Protein AF-A0AAW8F1P8-F1 (afdb_monomer)

Mean predicted aligned error: 17.49 Å

Radius of gyration: 29.21 Å; Cα contacts (8 Å, |Δi|>4): 56; chains: 1; bounding box: 50×61×78 Å

pLDDT: mean 71.22, std 17.17, range [41.75, 95.88]

Sequence (104 aa):
MIRLAGDTRETFSTYRGGMAHDNPSSGEMMRRVGFGTGLSIGMGVGVALGVALDNMALGIGFGIALGTVVMIAFAVAASRLAQGGREQESDAAPADEPDDRSAG

Secondary structure (DSSP, 8-state):
-------------------------HHHHHHHHHHHHHHHHHHHHHHHHHHHTT-HHHHHHHHHHHHHHHHHHHHHHHHHHHHTTSSSSS----------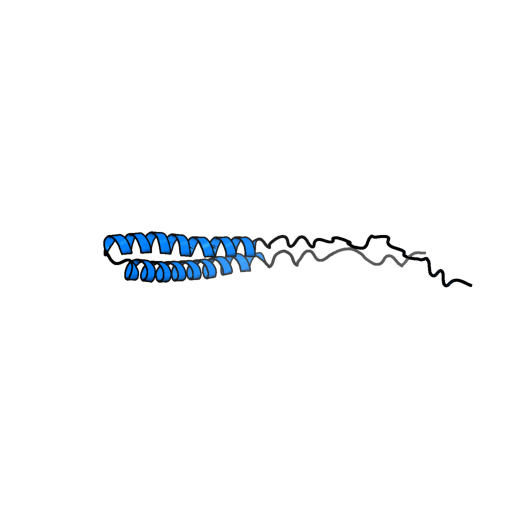----

Solvent-accessible surface area (backbone atoms only — not comparable to full-atom values): 6512 Å² total; per-residue (Å²): 136,83,92,75,87,81,76,83,78,83,68,90,83,77,85,72,76,73,71,74,76,79,67,76,51,72,70,54,55,52,48,57,50,48,56,53,53,21,44,54,53,14,41,57,53,10,48,53,47,6,62,76,66,76,32,57,69,58,8,50,53,51,5,53,54,52,5,49,52,51,22,51,52,49,49,55,56,51,48,57,60,59,58,75,68,67,83,79,78,79,80,77,64,87,79,82,79,81,84,84,84,80,82,135

Nearest PDB structures (foldseek):
  7vot-assembly1_Y  TM=8.469E-01  e=5.612E+00  Cereibacter sphaeroides 2.4.1

InterPro domains:
  IPR058598 Glycine zipper-like domain [PF26273] (34-74)

Organism: NCBI:txid284570

Structure (mmCIF, N/CA/C/O backbone):
data_AF-A0AAW8F1P8-F1
#
_entry.id   AF-A0AAW8F1P8-F1
#
loop_
_atom_site.group_PDB
_atom_site.id
_atom_site.type_symbol
_atom_site.label_atom_id
_atom_site.label_alt_id
_atom_site.label_comp_id
_atom_site.label_asym_id
_atom_site.label_entity_id
_atom_site.label_seq_id
_atom_site.pdbx_PDB_ins_code
_atom_site.Cartn_x
_atom_site.Cartn_y
_atom_site.Cartn_z
_atom_site.occupancy
_atom_site.B_iso_or_equiv
_atom_site.auth_seq_id
_atom_site.auth_comp_id
_atom_site.auth_asym_id
_atom_site.auth_atom_id
_atom_site.pdbx_PDB_model_num
ATOM 1 N N . MET A 1 1 ? -4.183 57.245 -58.020 1.00 41.75 1 MET A N 1
ATOM 2 C CA . MET A 1 1 ? -3.860 55.896 -58.533 1.00 41.75 1 MET A CA 1
ATOM 3 C C . MET A 1 1 ? -3.609 54.996 -57.335 1.00 41.75 1 MET A C 1
ATOM 5 O O . MET A 1 1 ? -2.900 55.395 -56.422 1.00 41.75 1 MET A O 1
ATOM 9 N N . ILE A 1 2 ? -4.341 53.891 -57.282 1.00 45.31 2 ILE A N 1
ATOM 10 C CA . ILE A 1 2 ? -4.667 53.086 -56.101 1.00 45.31 2 ILE A CA 1
ATOM 11 C C . ILE A 1 2 ? -3.484 52.187 -55.706 1.00 45.31 2 ILE A C 1
ATOM 13 O O . ILE A 1 2 ? -2.908 51.523 -56.563 1.00 45.31 2 ILE A O 1
ATOM 17 N N . ARG A 1 3 ? -3.137 52.145 -54.408 1.00 50.88 3 ARG A N 1
ATOM 18 C CA . ARG A 1 3 ? -2.307 51.073 -53.833 1.00 50.88 3 ARG A CA 1
ATOM 19 C C . ARG A 1 3 ? -3.100 49.774 -53.951 1.00 50.88 3 ARG A C 1
ATOM 21 O O . ARG A 1 3 ? -4.048 49.571 -53.201 1.00 50.88 3 ARG A O 1
ATOM 28 N N . LEU A 1 4 ? -2.703 48.915 -54.880 1.00 53.34 4 LEU A N 1
ATOM 29 C CA . LEU A 1 4 ? -3.179 47.542 -54.969 1.00 53.34 4 LEU A CA 1
ATOM 30 C C . LEU A 1 4 ? -1.987 46.610 -54.740 1.00 53.34 4 LEU A C 1
ATOM 32 O O . LEU A 1 4 ? -1.401 46.074 -55.672 1.00 53.34 4 LEU A O 1
ATOM 36 N N . ALA A 1 5 ? -1.606 46.467 -53.470 1.00 53.16 5 ALA A N 1
ATOM 37 C CA . ALA A 1 5 ? -0.771 45.365 -53.008 1.00 53.16 5 ALA A CA 1
ATOM 38 C C . ALA A 1 5 ? -1.698 44.174 -52.732 1.00 53.16 5 ALA A C 1
ATOM 40 O O . ALA A 1 5 ? -1.998 43.846 -51.588 1.00 53.16 5 ALA A O 1
ATOM 41 N N . GLY A 1 6 ? -2.238 43.607 -53.809 1.00 61.09 6 GLY A N 1
ATOM 42 C CA . GLY A 1 6 ? -2.847 42.289 -53.783 1.00 61.09 6 GLY A CA 1
ATOM 43 C C . GLY A 1 6 ? -1.749 41.261 -54.000 1.00 61.09 6 GLY A C 1
ATOM 44 O O . GLY A 1 6 ? -1.409 40.976 -55.139 1.00 61.09 6 GLY A O 1
ATOM 45 N N . ASP A 1 7 ? -1.186 40.738 -52.916 1.00 52.03 7 ASP A N 1
ATOM 46 C CA . ASP A 1 7 ? -0.637 39.379 -52.919 1.00 52.03 7 ASP A CA 1
ATOM 47 C C . ASP A 1 7 ? -0.761 38.791 -51.512 1.00 52.03 7 ASP A C 1
ATOM 49 O O . ASP A 1 7 ? 0.203 38.538 -50.792 1.00 52.03 7 ASP A O 1
ATOM 53 N N . THR A 1 8 ? -2.013 38.637 -51.089 1.00 59.88 8 THR A N 1
ATOM 54 C CA . THR A 1 8 ? -2.407 37.767 -49.986 1.00 59.88 8 THR A CA 1
ATOM 55 C C . THR A 1 8 ? -2.207 36.324 -50.456 1.00 59.88 8 THR A C 1
ATOM 57 O O . THR A 1 8 ? -3.152 35.644 -50.850 1.00 59.88 8 THR A O 1
ATOM 60 N N . ARG A 1 9 ? -0.956 35.846 -50.449 1.00 52.94 9 ARG A N 1
ATOM 61 C CA . ARG A 1 9 ? -0.659 34.409 -50.548 1.00 52.94 9 ARG A CA 1
ATOM 62 C C . ARG A 1 9 ? -0.978 33.741 -49.225 1.00 52.94 9 ARG A C 1
ATOM 64 O O . ARG A 1 9 ? -0.099 33.315 -48.483 1.00 52.94 9 ARG A O 1
ATOM 71 N N . GLU A 1 10 ? -2.267 33.642 -48.944 1.00 63.06 10 GLU A N 1
ATOM 72 C CA . GLU A 1 10 ? -2.764 32.560 -48.115 1.00 63.06 10 GLU A CA 1
ATOM 73 C C . GLU A 1 10 ? -2.742 31.285 -48.959 1.00 63.06 10 GLU A C 1
ATOM 75 O O . GLU A 1 10 ? -3.645 30.991 -49.737 1.00 63.06 10 GLU A O 1
ATOM 80 N N . THR A 1 11 ? -1.653 30.533 -48.860 1.00 56.31 11 THR A N 1
ATOM 81 C CA . THR A 1 11 ? -1.654 29.093 -49.145 1.00 56.31 11 THR A CA 1
ATOM 82 C C . THR A 1 11 ? -0.533 28.507 -48.291 1.00 56.31 11 THR A C 1
ATOM 84 O O . THR A 1 11 ? 0.635 28.503 -48.654 1.00 56.31 11 THR A O 1
ATOM 87 N N . PHE A 1 12 ? -0.798 28.290 -47.005 1.00 57.75 12 PHE A N 1
ATOM 88 C CA . PHE A 1 12 ? -1.343 27.011 -46.557 1.00 57.75 12 PHE A CA 1
ATOM 89 C C . PHE A 1 12 ? -0.438 25.873 -47.034 1.00 57.75 12 PHE A C 1
ATOM 91 O O . PHE A 1 12 ? -0.610 25.389 -48.144 1.00 57.75 12 PHE A O 1
ATOM 98 N N . SER A 1 13 ? 0.551 25.502 -46.213 1.00 56.47 13 SER A N 1
ATOM 99 C CA . SER A 1 13 ? 1.115 24.142 -46.106 1.00 56.47 13 SER A CA 1
ATOM 100 C C . SER A 1 13 ? 2.544 24.160 -45.547 1.00 56.47 13 SER A C 1
ATOM 102 O O . SER A 1 13 ? 3.479 23.714 -46.204 1.00 56.47 13 SER A O 1
ATOM 104 N N . THR A 1 14 ? 2.707 24.580 -44.291 1.00 57.03 14 THR A N 1
ATOM 105 C CA . THR A 1 14 ? 3.740 23.966 -43.436 1.00 57.03 14 THR A CA 1
ATOM 106 C C . THR A 1 14 ? 3.242 23.840 -41.999 1.00 57.03 14 THR A C 1
ATOM 108 O O . THR A 1 14 ? 3.978 24.043 -41.045 1.00 57.03 14 THR A O 1
ATOM 111 N N . TYR A 1 15 ? 1.996 23.395 -41.824 1.00 51.94 15 TYR A N 1
ATOM 112 C CA . TYR A 1 15 ? 1.727 22.444 -40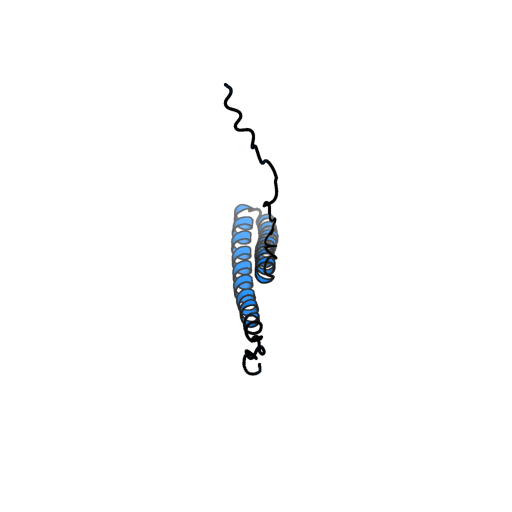.745 1.00 51.94 15 TYR A CA 1
ATOM 113 C C . TYR A 1 15 ? 2.215 21.086 -41.262 1.00 51.94 15 TYR A C 1
ATOM 115 O O . TYR A 1 15 ? 1.442 20.182 -41.569 1.00 51.94 15 TYR A O 1
ATOM 123 N N . ARG A 1 16 ? 3.539 20.969 -41.451 1.00 54.06 16 ARG A N 1
ATOM 124 C CA . ARG A 1 16 ? 4.202 19.677 -41.587 1.00 54.06 16 ARG A CA 1
ATOM 125 C C . ARG A 1 16 ? 4.113 19.081 -40.198 1.00 54.06 16 ARG A C 1
ATOM 127 O O . ARG A 1 16 ? 5.019 19.235 -39.387 1.00 54.06 16 ARG A O 1
ATOM 134 N N . GLY A 1 17 ? 2.952 18.498 -39.926 1.00 54.38 17 GLY A N 1
ATOM 135 C CA . GLY A 1 17 ? 2.707 17.620 -38.808 1.00 54.38 17 GLY A CA 1
ATOM 136 C C . GLY A 1 17 ? 3.635 16.423 -38.934 1.00 54.38 17 GLY A C 1
ATOM 137 O O . GLY A 1 17 ? 3.208 15.334 -39.280 1.00 54.38 17 GLY A O 1
ATOM 138 N N . GLY A 1 18 ? 4.915 16.622 -38.639 1.00 51.78 18 GLY A N 1
ATOM 139 C CA . GLY A 1 18 ? 5.639 15.640 -37.866 1.00 51.78 18 GLY A CA 1
ATOM 140 C C . GLY A 1 18 ? 5.091 15.773 -36.460 1.00 51.78 18 GLY A C 1
ATOM 141 O O . GLY A 1 18 ? 5.702 16.431 -35.625 1.00 51.78 18 GLY A O 1
ATOM 142 N N . MET A 1 19 ? 3.903 15.206 -36.214 1.00 60.38 19 MET A N 1
ATOM 143 C CA . MET A 1 19 ? 3.624 14.700 -34.881 1.00 60.38 19 MET A CA 1
ATOM 144 C C . MET A 1 19 ? 4.767 13.726 -34.641 1.00 60.38 19 MET A C 1
ATOM 146 O O . MET A 1 19 ? 4.777 12.624 -35.188 1.00 60.38 19 MET A O 1
ATOM 150 N N . ALA A 1 20 ? 5.802 14.200 -33.947 1.00 58.16 20 ALA A N 1
ATOM 151 C CA . ALA A 1 20 ? 6.720 13.329 -33.263 1.00 58.16 20 ALA A CA 1
ATOM 152 C C . ALA A 1 20 ? 5.798 12.448 -32.434 1.00 58.16 20 ALA A C 1
ATOM 154 O O . ALA A 1 20 ? 5.138 12.908 -31.503 1.00 58.16 20 ALA A O 1
ATOM 155 N N . HIS A 1 21 ? 5.607 11.224 -32.910 1.00 56.22 21 HIS A N 1
ATOM 156 C CA . HIS A 1 21 ? 4.979 10.202 -32.122 1.00 56.22 21 HIS A CA 1
ATOM 157 C C . HIS A 1 21 ? 5.944 10.016 -30.962 1.00 56.22 21 HIS A C 1
ATOM 159 O O . HIS A 1 21 ? 6.941 9.306 -31.087 1.00 56.22 21 HIS A O 1
ATOM 165 N N . ASP A 1 22 ? 5.672 10.724 -29.869 1.00 63.88 22 ASP A N 1
ATOM 166 C CA . ASP A 1 22 ? 6.171 10.404 -28.547 1.00 63.88 22 ASP A CA 1
ATOM 167 C C . ASP A 1 22 ? 5.612 9.015 -28.245 1.00 63.88 22 ASP A C 1
ATOM 169 O O . ASP A 1 22 ? 4.570 8.860 -27.612 1.00 63.88 22 ASP A O 1
ATOM 173 N N . ASN A 1 23 ? 6.237 7.988 -28.822 1.00 63.91 23 ASN A N 1
ATOM 174 C CA . ASN A 1 23 ? 5.949 6.615 -28.484 1.00 63.91 23 ASN A CA 1
ATOM 175 C C . ASN A 1 23 ? 6.437 6.493 -27.041 1.00 63.91 23 ASN A C 1
ATOM 177 O O . ASN A 1 23 ? 7.648 6.607 -26.814 1.00 63.91 23 ASN A O 1
ATOM 181 N N . PRO A 1 24 ? 5.535 6.387 -26.049 1.00 57.84 24 PRO A N 1
ATOM 182 C CA . PRO A 1 24 ? 5.951 6.383 -24.661 1.00 57.84 24 PRO A CA 1
ATOM 183 C C . PRO A 1 24 ? 6.923 5.221 -24.495 1.00 57.84 24 PRO A C 1
ATOM 185 O O . PRO A 1 24 ? 6.588 4.075 -24.789 1.00 57.84 24 PRO A O 1
ATOM 188 N N . SER A 1 25 ? 8.158 5.515 -24.090 1.00 63.75 25 SER A N 1
ATOM 189 C CA . SER A 1 25 ? 9.167 4.473 -23.925 1.00 63.75 25 SER A CA 1
ATOM 190 C C . SER A 1 25 ? 8.623 3.394 -22.980 1.00 63.75 25 SER A C 1
ATOM 192 O O . SER A 1 25 ? 7.985 3.704 -21.970 1.00 63.75 25 SER A O 1
ATOM 194 N N . SER A 1 26 ? 8.849 2.114 -23.284 1.00 60.97 26 SER A N 1
ATOM 195 C CA . SER A 1 26 ? 8.319 0.987 -22.496 1.00 60.97 26 SER A CA 1
ATOM 196 C C . SER A 1 26 ? 8.684 1.070 -21.003 1.00 60.97 26 SER A C 1
ATOM 198 O O . SER A 1 26 ? 7.939 0.599 -20.142 1.00 60.97 26 SER A O 1
ATOM 200 N N . GLY A 1 27 ? 9.792 1.744 -20.673 1.00 59.06 27 GLY A N 1
ATOM 201 C CA . GLY A 1 27 ? 10.194 2.033 -19.294 1.00 59.06 27 GLY A CA 1
ATOM 202 C C . GLY A 1 27 ? 9.315 3.065 -18.575 1.00 59.06 27 GLY A C 1
ATOM 203 O O . GLY A 1 27 ? 9.185 3.013 -17.353 1.00 59.06 27 GLY A O 1
ATOM 204 N N . GLU A 1 28 ? 8.676 3.977 -19.304 1.00 59.88 28 GLU A N 1
ATOM 205 C CA . GLU A 1 28 ? 7.781 4.991 -18.746 1.00 59.88 28 GLU A CA 1
ATOM 206 C C . GLU A 1 28 ?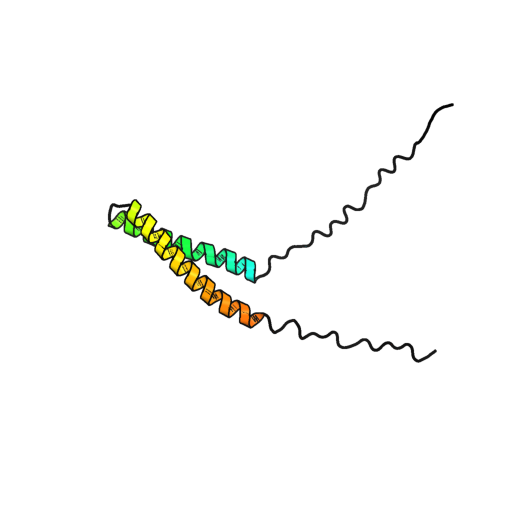 6.379 4.436 -18.484 1.00 59.88 28 GLU A C 1
ATOM 208 O O . GLU A 1 28 ? 5.796 4.713 -17.434 1.00 59.88 28 GLU A O 1
ATOM 213 N N . MET A 1 29 ? 5.880 3.567 -19.372 1.00 59.78 29 MET A N 1
ATOM 214 C CA . MET A 1 29 ? 4.650 2.807 -19.122 1.00 59.78 29 MET A CA 1
ATOM 215 C C . MET A 1 29 ? 4.800 1.907 -17.891 1.00 59.78 29 MET A C 1
ATOM 217 O O . MET A 1 29 ? 3.952 1.947 -17.000 1.00 59.78 29 MET A O 1
ATOM 221 N N . MET A 1 30 ? 5.912 1.171 -17.774 1.00 58.94 30 MET A N 1
ATOM 222 C CA . MET A 1 30 ? 6.159 0.293 -16.624 1.00 58.94 30 MET A CA 1
ATOM 223 C C . MET A 1 30 ? 6.292 1.077 -15.308 1.00 58.94 30 MET A C 1
ATOM 225 O O . MET A 1 30 ? 5.791 0.638 -14.271 1.00 58.94 30 MET A O 1
ATOM 229 N N . ARG A 1 31 ? 6.902 2.273 -15.337 1.00 61.59 31 ARG A N 1
ATOM 230 C CA . ARG A 1 31 ? 6.923 3.175 -14.174 1.00 61.59 31 ARG A CA 1
ATOM 231 C C . ARG A 1 31 ? 5.510 3.600 -13.785 1.00 61.59 31 ARG A C 1
ATOM 233 O O . ARG A 1 31 ? 5.147 3.458 -12.626 1.00 61.59 31 ARG A O 1
ATOM 240 N N . ARG A 1 32 ? 4.686 4.059 -14.728 1.00 63.59 32 ARG A N 1
ATOM 241 C CA . ARG A 1 32 ? 3.305 4.485 -14.429 1.00 63.59 32 ARG A CA 1
ATOM 242 C C . ARG A 1 32 ? 2.474 3.355 -13.812 1.00 63.59 32 ARG A C 1
ATOM 244 O O . ARG A 1 32 ? 1.731 3.604 -12.867 1.00 63.59 32 ARG A O 1
ATOM 251 N N . VAL A 1 33 ? 2.661 2.119 -14.280 1.00 64.19 33 VAL A N 1
ATOM 252 C CA . VAL A 1 33 ? 1.993 0.939 -13.712 1.00 64.19 33 VAL A CA 1
ATOM 253 C C . VAL A 1 33 ? 2.505 0.640 -12.298 1.00 64.19 33 VAL A C 1
ATOM 255 O O . VAL A 1 33 ? 1.698 0.518 -11.383 1.00 64.19 33 VAL A O 1
ATOM 258 N N . GLY A 1 34 ? 3.823 0.613 -12.070 1.00 69.38 34 GLY A N 1
ATOM 259 C CA . GLY A 1 34 ? 4.401 0.299 -10.755 1.00 69.38 34 GLY A CA 1
ATOM 260 C C . GLY A 1 34 ? 4.026 1.284 -9.638 1.00 69.38 34 GLY A C 1
ATOM 261 O O . GLY A 1 34 ? 3.857 0.878 -8.487 1.00 69.38 34 GLY A O 1
ATOM 262 N N . PHE A 1 35 ? 3.838 2.565 -9.972 1.00 73.19 35 PHE A N 1
ATOM 263 C CA . PHE A 1 35 ? 3.408 3.585 -9.008 1.00 73.19 35 PHE A CA 1
ATOM 264 C C . PHE A 1 35 ? 1.945 3.399 -8.561 1.00 73.19 35 PHE A C 1
ATOM 266 O O . PHE A 1 35 ? 1.637 3.572 -7.382 1.00 73.19 35 PHE A O 1
ATOM 273 N N . GLY A 1 36 ? 1.045 2.998 -9.467 1.00 80.44 36 GLY A N 1
ATOM 274 C CA . GLY A 1 36 ? -0.370 2.779 -9.137 1.00 80.44 36 GLY A CA 1
ATOM 275 C C . GLY A 1 36 ? -0.613 1.525 -8.289 1.00 80.44 36 GLY A C 1
ATOM 276 O O . GLY A 1 36 ? -1.469 1.520 -7.399 1.00 80.44 36 GLY A O 1
ATOM 277 N N . THR A 1 37 ? 0.165 0.466 -8.518 1.00 83.50 37 THR A N 1
ATOM 278 C CA . THR A 1 37 ? -0.030 -0.821 -7.833 1.00 83.50 37 THR A CA 1
ATOM 279 C C . THR A 1 37 ? 0.350 -0.758 -6.352 1.00 83.50 37 THR A C 1
ATOM 281 O O . THR A 1 37 ? -0.376 -1.274 -5.507 1.00 83.50 37 THR A O 1
ATOM 284 N N . GLY A 1 38 ? 1.451 -0.083 -6.000 1.00 86.06 38 GLY A N 1
ATOM 285 C CA . GLY A 1 38 ? 1.877 0.031 -4.598 1.00 86.06 38 GLY A CA 1
ATOM 286 C C . GLY A 1 38 ? 0.884 0.819 -3.737 1.00 86.06 38 GLY A C 1
ATOM 287 O O . GLY A 1 38 ? 0.538 0.399 -2.632 1.00 86.06 38 GLY A O 1
ATOM 288 N N . LEU A 1 39 ? 0.360 1.927 -4.274 1.00 89.31 39 LEU A N 1
ATOM 289 C CA . LEU A 1 39 ? -0.604 2.765 -3.563 1.00 89.31 39 LEU A CA 1
ATOM 290 C C . LEU A 1 39 ? -1.965 2.073 -3.397 1.00 89.31 39 LEU A C 1
ATOM 292 O O . LEU A 1 39 ? -2.558 2.156 -2.326 1.00 89.31 39 LEU A O 1
ATOM 296 N N . SER A 1 40 ? -2.453 1.369 -4.423 1.00 91.06 40 SER A N 1
ATOM 297 C CA . SER A 1 40 ? -3.741 0.659 -4.356 1.00 91.06 40 SER A CA 1
ATOM 298 C C . SER A 1 40 ? -3.728 -0.484 -3.337 1.00 91.06 40 SER A C 1
ATOM 300 O O . SER A 1 40 ? -4.677 -0.614 -2.562 1.00 91.06 40 SER A O 1
ATOM 302 N N . ILE A 1 41 ? -2.634 -1.250 -3.263 1.00 90.75 41 ILE A N 1
ATOM 303 C CA . ILE A 1 41 ? -2.455 -2.288 -2.236 1.00 90.75 41 ILE A CA 1
ATOM 304 C C . ILE 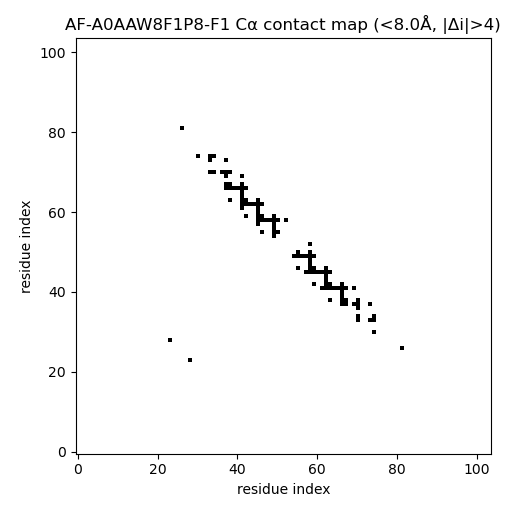A 1 41 ? -2.400 -1.655 -0.841 1.00 90.75 41 ILE A C 1
ATOM 306 O O . ILE A 1 41 ? -3.132 -2.076 0.055 1.00 90.75 41 ILE A O 1
ATOM 310 N N . GLY A 1 42 ? -1.572 -0.620 -0.661 1.00 91.88 42 GLY A N 1
ATOM 311 C CA . GLY A 1 42 ? -1.457 0.082 0.618 1.00 91.88 42 GLY A CA 1
ATOM 312 C C . GLY A 1 42 ? -2.790 0.655 1.093 1.00 91.88 42 GLY A C 1
ATOM 313 O O . GLY A 1 42 ? -3.148 0.493 2.256 1.00 91.88 42 GLY A O 1
ATOM 314 N N . MET A 1 43 ? -3.570 1.249 0.187 1.00 94.62 43 MET A N 1
ATOM 315 C CA . MET A 1 43 ? -4.868 1.825 0.527 1.00 94.62 43 MET A CA 1
ATOM 316 C C . MET A 1 43 ? -5.909 0.754 0.865 1.00 94.62 43 MET A C 1
ATOM 318 O O . MET A 1 43 ? -6.644 0.919 1.832 1.00 94.62 43 MET A O 1
ATOM 322 N N . GLY A 1 44 ? -5.945 -0.369 0.139 1.00 94.81 44 GLY A N 1
ATOM 323 C CA . GLY A 1 44 ? -6.839 -1.486 0.463 1.00 94.81 44 GLY A CA 1
ATOM 324 C C . GLY A 1 44 ? -6.572 -2.062 1.858 1.00 94.81 44 GLY A C 1
ATOM 325 O O . GLY A 1 44 ? -7.498 -2.224 2.653 1.00 94.81 44 GLY A O 1
ATOM 326 N N . VAL A 1 45 ? -5.297 -2.300 2.187 1.00 94.12 45 VAL A N 1
ATOM 327 C CA . VAL A 1 45 ? -4.884 -2.792 3.513 1.00 94.12 45 VAL A CA 1
ATOM 328 C C . VAL A 1 45 ? -5.130 -1.740 4.596 1.00 94.12 45 VAL A C 1
ATOM 330 O O . VAL A 1 45 ? -5.656 -2.061 5.659 1.00 94.12 45 VAL A O 1
ATOM 333 N N . GLY A 1 46 ? -4.796 -0.477 4.330 1.00 94.94 46 GLY A N 1
ATOM 334 C CA . GLY A 1 46 ? -4.987 0.625 5.269 1.00 94.94 46 GLY A CA 1
ATOM 335 C C . GLY A 1 46 ? -6.450 0.873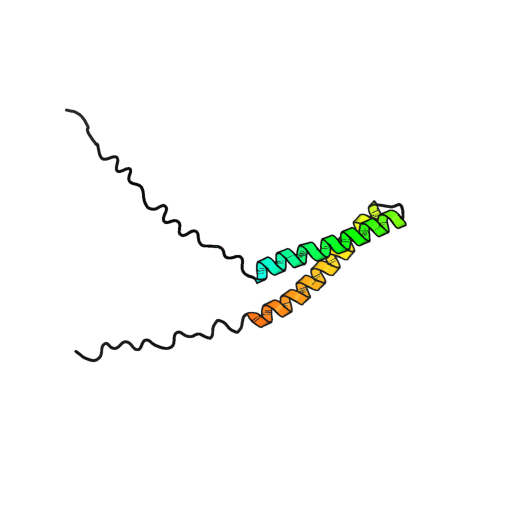 5.615 1.00 94.94 46 GLY A C 1
ATOM 336 O O . GLY A 1 46 ? -6.782 1.033 6.786 1.00 94.94 46 GLY A O 1
ATOM 337 N N . VAL A 1 47 ? -7.348 0.834 4.627 1.00 95.62 47 VAL A N 1
ATOM 338 C CA . VAL A 1 47 ? -8.795 0.953 4.860 1.00 95.62 47 VAL A CA 1
ATOM 339 C C . VAL A 1 47 ? -9.309 -0.234 5.675 1.00 95.62 47 VAL A C 1
ATOM 341 O O . VAL A 1 47 ? -10.043 -0.023 6.636 1.00 95.62 47 VAL A O 1
ATOM 344 N N . ALA A 1 48 ? -8.883 -1.463 5.367 1.00 95.12 48 ALA A N 1
ATOM 345 C CA . ALA A 1 48 ? -9.266 -2.640 6.148 1.00 95.12 48 ALA A CA 1
ATOM 346 C C . ALA A 1 48 ? -8.803 -2.541 7.614 1.00 95.12 48 ALA A C 1
ATOM 348 O O . ALA A 1 48 ? -9.582 -2.818 8.526 1.00 95.12 48 ALA A O 1
ATOM 349 N N . LEU A 1 49 ? -7.569 -2.083 7.852 1.00 94.88 49 LEU A N 1
ATOM 350 C CA . LEU A 1 49 ? -7.053 -1.827 9.199 1.00 94.88 49 LEU A CA 1
ATOM 351 C C . LEU A 1 49 ? -7.790 -0.675 9.890 1.00 94.88 49 LEU A C 1
ATOM 353 O O . LEU A 1 49 ? -8.083 -0.772 11.076 1.00 94.88 49 LEU A O 1
ATOM 357 N N . GLY A 1 50 ? -8.130 0.389 9.164 1.00 95.06 50 GLY A N 1
ATOM 358 C CA . GLY A 1 50 ? -8.901 1.515 9.691 1.00 95.06 50 GLY A CA 1
ATOM 359 C C . GLY A 1 50 ? -10.295 1.107 10.157 1.00 95.06 50 GLY A C 1
ATOM 360 O O . GLY A 1 50 ? -10.720 1.539 11.223 1.00 95.06 50 GLY A O 1
ATOM 361 N N . VAL A 1 51 ? -10.968 0.230 9.404 1.00 95.88 51 VAL A N 1
ATOM 362 C CA . VAL A 1 51 ? -12.248 -0.379 9.804 1.00 95.88 51 VAL A CA 1
ATOM 363 C C . VAL A 1 51 ? -12.059 -1.294 11.015 1.00 95.88 51 VAL A C 1
ATOM 365 O O . VAL A 1 51 ? -12.823 -1.206 11.968 1.00 95.88 51 VAL A O 1
ATOM 368 N N . ALA A 1 52 ? -11.035 -2.152 11.010 1.00 95.44 52 ALA A N 1
ATOM 369 C CA . ALA A 1 52 ? -10.794 -3.104 12.097 1.00 95.44 52 ALA A CA 1
ATOM 370 C C . ALA A 1 52 ? -10.441 -2.426 13.432 1.00 95.44 52 ALA A C 1
ATOM 372 O O . ALA A 1 52 ? -10.783 -2.936 14.495 1.00 95.44 52 ALA A O 1
ATOM 373 N N . LEU A 1 53 ? -9.748 -1.288 13.373 1.00 94.25 53 LEU A N 1
ATOM 374 C CA . LEU A 1 53 ? -9.334 -0.497 14.533 1.00 94.25 53 LEU A CA 1
ATOM 375 C C . LEU A 1 53 ? -10.353 0.593 14.907 1.00 94.25 53 LEU A C 1
ATOM 377 O O . LEU A 1 53 ? -10.093 1.351 15.839 1.00 94.25 53 LEU A O 1
ATOM 381 N N . ASP A 1 54 ? -11.455 0.706 14.157 1.00 94.62 54 ASP A N 1
ATOM 382 C CA . ASP A 1 54 ? -12.449 1.786 14.250 1.00 94.62 54 ASP A CA 1
ATOM 383 C C . ASP A 1 54 ? -11.814 3.195 14.220 1.00 94.62 54 ASP A C 1
ATOM 385 O O . ASP A 1 54 ? -12.265 4.155 14.843 1.00 94.62 54 ASP A O 1
ATOM 389 N N . ASN A 1 55 ? -10.694 3.319 13.501 1.00 94.88 55 ASN A N 1
ATOM 390 C CA . ASN A 1 55 ? -9.910 4.541 13.406 1.00 94.88 55 ASN A CA 1
ATOM 391 C C . ASN A 1 55 ? -9.374 4.731 11.986 1.00 94.88 55 ASN A C 1
ATOM 393 O O . ASN A 1 55 ? -8.287 4.273 11.616 1.00 94.88 55 ASN A O 1
ATOM 397 N N . MET A 1 56 ? -10.137 5.485 11.197 1.00 93.56 56 MET A N 1
ATOM 398 C CA . MET A 1 56 ? -9.791 5.797 9.810 1.00 93.56 56 MET A CA 1
ATOM 399 C C . MET A 1 56 ? -8.527 6.646 9.685 1.00 93.56 56 MET A C 1
ATOM 401 O O . MET A 1 56 ? -7.800 6.496 8.706 1.00 93.56 56 MET A O 1
ATOM 405 N N . ALA A 1 57 ? -8.220 7.500 10.667 1.00 93.75 57 ALA A N 1
ATOM 406 C CA . ALA A 1 57 ? -7.002 8.308 10.632 1.00 93.75 57 ALA A CA 1
ATOM 407 C C . ALA A 1 57 ? -5.752 7.417 10.700 1.00 93.75 57 ALA A C 1
ATOM 409 O O . ALA A 1 57 ? -4.823 7.592 9.910 1.00 93.75 57 ALA A O 1
ATOM 410 N N . LEU A 1 58 ? -5.763 6.414 11.583 1.00 92.94 58 LEU A N 1
ATOM 411 C CA . LEU A 1 58 ? -4.696 5.419 11.652 1.00 92.94 58 LEU A CA 1
ATOM 412 C C . LEU A 1 58 ? -4.672 4.534 10.406 1.00 92.94 58 LEU A C 1
ATOM 414 O O . LEU A 1 58 ? -3.604 4.337 9.834 1.00 92.94 58 LEU A O 1
ATOM 418 N N . GLY A 1 59 ? -5.826 4.045 9.947 1.00 93.75 59 GLY A N 1
ATOM 419 C CA . GLY A 1 59 ? -5.909 3.200 8.754 1.00 93.75 59 GLY A CA 1
ATOM 420 C C . GLY A 1 59 ? -5.337 3.861 7.499 1.00 93.75 59 GLY A C 1
ATOM 421 O O . GLY A 1 59 ? -4.496 3.280 6.815 1.00 93.75 59 GLY A O 1
ATOM 422 N N . ILE A 1 60 ? -5.725 5.109 7.225 1.00 94.12 60 ILE A N 1
ATOM 423 C CA . ILE A 1 60 ? -5.215 5.874 6.080 1.00 94.12 60 ILE A CA 1
ATOM 424 C C . ILE A 1 60 ? -3.725 6.189 6.263 1.00 94.12 60 ILE A C 1
ATOM 426 O O . ILE A 1 60 ? -2.949 6.015 5.324 1.00 94.12 60 ILE A O 1
ATOM 430 N N . GLY A 1 61 ? -3.303 6.593 7.467 1.00 94.44 61 GLY A N 1
ATOM 431 C CA . GLY A 1 61 ? -1.895 6.862 7.766 1.00 94.44 61 GLY A CA 1
ATOM 432 C C . GLY A 1 61 ? -1.001 5.642 7.521 1.00 94.44 61 GLY A C 1
ATOM 433 O O . GLY A 1 61 ? -0.011 5.734 6.792 1.00 94.44 61 GLY A O 1
ATOM 434 N N . PHE A 1 62 ? -1.388 4.479 8.054 1.00 92.75 62 PHE A N 1
ATOM 435 C CA . PHE A 1 62 ? -0.678 3.219 7.830 1.00 92.75 62 PHE A CA 1
ATOM 436 C C . PHE A 1 62 ? -0.757 2.755 6.375 1.00 92.75 62 PHE A C 1
ATOM 438 O O . PHE A 1 62 ? 0.244 2.280 5.841 1.00 92.75 62 PHE A O 1
ATOM 445 N N . GLY A 1 63 ? -1.903 2.921 5.714 1.00 92.50 63 GLY A N 1
ATOM 446 C CA . GLY A 1 63 ? -2.088 2.542 4.315 1.00 92.50 63 GLY A CA 1
ATOM 447 C C . GLY A 1 63 ? -1.185 3.314 3.359 1.00 92.50 63 GLY A C 1
ATOM 448 O O . GLY A 1 63 ? -0.525 2.714 2.510 1.00 92.50 63 GLY A O 1
ATOM 449 N N . ILE A 1 64 ? -1.091 4.636 3.530 1.00 93.88 64 ILE A N 1
ATOM 450 C CA . ILE A 1 64 ? -0.188 5.482 2.739 1.00 93.88 64 ILE A CA 1
ATOM 451 C C . ILE A 1 64 ? 1.274 5.142 3.059 1.00 93.88 64 ILE A C 1
ATOM 453 O O . ILE A 1 64 ? 2.077 4.987 2.137 1.00 93.88 64 ILE A O 1
ATOM 457 N N . ALA A 1 65 ? 1.631 4.971 4.336 1.00 93.25 65 ALA A N 1
ATOM 458 C CA . ALA A 1 65 ? 2.999 4.638 4.734 1.00 93.25 65 ALA A CA 1
ATOM 459 C C . ALA A 1 65 ? 3.458 3.282 4.164 1.00 93.25 65 ALA A C 1
ATOM 461 O O . ALA A 1 65 ? 4.499 3.199 3.517 1.00 93.25 65 ALA A O 1
ATOM 462 N N . LEU A 1 66 ? 2.663 2.222 4.328 1.00 91.06 66 LEU A N 1
ATOM 463 C CA . LEU A 1 66 ? 2.985 0.898 3.787 1.00 91.06 66 LEU A CA 1
ATOM 464 C C . LEU A 1 66 ? 2.953 0.883 2.257 1.00 91.06 66 LEU A C 1
ATOM 466 O O . LEU A 1 66 ? 3.865 0.343 1.632 1.00 91.06 66 LEU A O 1
ATOM 470 N N . GLY A 1 67 ? 1.945 1.511 1.646 1.00 90.31 67 GLY A N 1
ATOM 471 C CA . GLY A 1 67 ? 1.821 1.592 0.192 1.00 90.31 67 GLY A CA 1
ATOM 472 C C . GLY A 1 67 ? 3.016 2.278 -0.461 1.00 90.31 67 GLY A C 1
ATOM 473 O O . GLY A 1 67 ? 3.553 1.776 -1.447 1.00 90.31 67 GLY A O 1
ATOM 474 N N . THR A 1 68 ? 3.491 3.385 0.116 1.00 90.31 68 THR A N 1
ATOM 475 C CA . THR A 1 68 ? 4.671 4.110 -0.386 1.00 90.31 68 THR A CA 1
ATOM 476 C C . THR A 1 68 ? 5.966 3.324 -0.201 1.00 90.31 68 THR A C 1
ATOM 478 O O . THR A 1 68 ? 6.774 3.283 -1.128 1.00 90.31 68 THR A O 1
ATOM 481 N N . VAL A 1 69 ? 6.158 2.638 0.930 1.00 91.00 69 VAL A N 1
ATOM 482 C CA . VAL A 1 69 ? 7.332 1.772 1.145 1.00 91.00 69 VAL A CA 1
ATOM 483 C C . VAL A 1 69 ? 7.376 0.641 0.117 1.00 91.00 69 VAL A C 1
ATOM 485 O O . VAL A 1 69 ? 8.407 0.441 -0.527 1.00 91.00 69 VAL A O 1
ATOM 488 N N . VAL A 1 70 ? 6.258 -0.061 -0.090 1.00 88.69 70 VAL A N 1
ATOM 489 C CA . VAL A 1 70 ? 6.166 -1.145 -1.083 1.00 88.69 70 VAL A CA 1
ATOM 490 C C . VAL A 1 70 ? 6.374 -0.604 -2.497 1.00 88.69 70 VAL A C 1
ATOM 492 O O . VAL A 1 70 ? 7.129 -1.195 -3.268 1.00 88.69 70 VAL A O 1
ATOM 495 N N . MET A 1 71 ? 5.775 0.545 -2.822 1.00 85.44 71 MET A N 1
ATOM 496 C CA . MET A 1 71 ? 5.955 1.223 -4.107 1.00 85.44 71 MET A CA 1
ATOM 497 C C . MET A 1 71 ? 7.430 1.540 -4.378 1.00 85.44 71 MET A C 1
ATOM 499 O O . MET A 1 71 ? 7.930 1.226 -5.454 1.00 85.44 71 MET A O 1
ATOM 503 N N . ILE A 1 72 ? 8.140 2.136 -3.415 1.00 87.94 72 ILE A N 1
ATOM 504 C CA . ILE A 1 72 ? 9.559 2.488 -3.562 1.00 87.94 72 ILE A CA 1
ATOM 505 C C . ILE A 1 72 ? 10.411 1.224 -3.683 1.00 87.94 72 ILE A C 1
ATOM 507 O O . ILE A 1 72 ? 11.273 1.158 -4.557 1.00 87.94 72 ILE A O 1
ATOM 511 N N . ALA A 1 73 ? 10.153 0.203 -2.862 1.00 86.38 73 ALA A N 1
ATOM 512 C CA . ALA A 1 73 ? 10.874 -1.065 -2.924 1.00 86.38 73 ALA A CA 1
ATOM 513 C C . ALA A 1 73 ? 10.739 -1.723 -4.308 1.00 86.38 73 ALA A C 1
ATOM 515 O O . ALA A 1 73 ? 11.744 -2.101 -4.916 1.00 86.38 73 ALA A O 1
ATOM 516 N N . PHE A 1 74 ? 9.517 -1.782 -4.846 1.00 82.88 74 PHE A N 1
ATOM 517 C CA . PHE A 1 74 ? 9.264 -2.297 -6.191 1.00 82.88 74 PHE A CA 1
ATOM 518 C C . PHE A 1 74 ? 9.859 -1.407 -7.278 1.00 82.88 74 PHE A C 1
ATOM 520 O O . PHE A 1 74 ? 10.440 -1.923 -8.226 1.00 82.88 74 PHE A O 1
ATOM 527 N N . ALA A 1 75 ? 9.770 -0.082 -7.149 1.00 81.62 75 ALA A N 1
ATOM 528 C CA . ALA A 1 75 ? 10.348 0.845 -8.114 1.00 81.62 75 ALA A CA 1
ATOM 529 C C . ALA A 1 75 ? 11.874 0.703 -8.185 1.00 81.62 75 ALA A C 1
ATOM 531 O O . ALA A 1 75 ? 12.434 0.694 -9.281 1.00 81.62 75 ALA A O 1
ATOM 532 N N . VAL A 1 76 ? 12.553 0.544 -7.046 1.00 81.31 76 VAL A N 1
ATOM 533 C CA . VAL A 1 76 ? 14.003 0.311 -6.987 1.00 81.31 76 VAL A CA 1
ATOM 534 C C . VAL A 1 76 ? 14.358 -1.057 -7.571 1.00 81.31 76 VAL A C 1
ATOM 536 O O . VAL A 1 76 ? 15.265 -1.139 -8.400 1.00 81.31 76 VAL A O 1
ATOM 539 N N . ALA A 1 77 ? 13.633 -2.116 -7.200 1.00 79.00 77 ALA A N 1
ATOM 540 C CA . ALA A 1 77 ? 13.854 -3.458 -7.738 1.00 79.00 77 ALA A CA 1
ATOM 541 C C . ALA A 1 77 ? 13.635 -3.515 -9.262 1.00 79.00 77 ALA A C 1
ATOM 543 O O . ALA A 1 77 ? 14.484 -4.018 -9.997 1.00 79.00 77 ALA A O 1
ATOM 544 N N . ALA A 1 78 ? 12.545 -2.921 -9.752 1.00 70.50 78 ALA A N 1
ATOM 545 C CA . ALA A 1 78 ? 12.220 -2.847 -11.173 1.00 70.50 78 ALA A CA 1
ATOM 546 C C . ALA A 1 78 ? 13.213 -1.975 -11.954 1.00 70.50 78 ALA A C 1
ATOM 548 O O . ALA A 1 78 ? 13.555 -2.301 -13.089 1.00 70.50 78 ALA A O 1
ATOM 549 N N . SER A 1 79 ? 13.728 -0.898 -11.349 1.00 67.81 79 SER A N 1
ATOM 550 C CA . SER A 1 79 ? 14.725 -0.031 -11.994 1.00 67.81 79 SER A CA 1
ATOM 551 C C . SER A 1 79 ? 16.033 -0.773 -12.277 1.00 67.81 79 SER A C 1
ATOM 553 O O . SER A 1 79 ? 16.634 -0.546 -13.323 1.00 67.81 79 SER A O 1
ATOM 555 N N . ARG A 1 80 ? 16.445 -1.703 -11.403 1.00 70.38 80 ARG A N 1
ATOM 556 C CA . ARG A 1 80 ? 17.642 -2.532 -11.631 1.00 70.38 80 ARG A CA 1
ATOM 557 C C . ARG A 1 80 ? 17.470 -3.480 -12.813 1.00 70.38 80 ARG A C 1
ATOM 559 O O . ARG A 1 80 ? 18.387 -3.630 -13.611 1.00 70.38 80 ARG A O 1
ATOM 566 N N . LEU A 1 81 ? 16.283 -4.065 -12.957 1.00 64.19 81 LEU A N 1
ATOM 567 C CA . LEU A 1 81 ? 15.962 -4.921 -14.100 1.00 64.19 81 LEU A CA 1
ATOM 568 C C . LEU A 1 81 ? 15.885 -4.120 -15.408 1.00 64.19 81 LEU A C 1
ATOM 570 O O . LEU A 1 81 ? 16.369 -4.572 -16.439 1.00 64.19 81 LEU A O 1
ATOM 574 N N . ALA A 1 82 ? 15.331 -2.906 -15.361 1.00 63.38 82 ALA A N 1
ATOM 575 C CA . ALA A 1 82 ? 15.215 -2.034 -16.528 1.00 63.38 82 ALA A CA 1
ATOM 576 C C . ALA A 1 82 ? 16.565 -1.468 -17.014 1.00 63.38 82 ALA A C 1
ATOM 57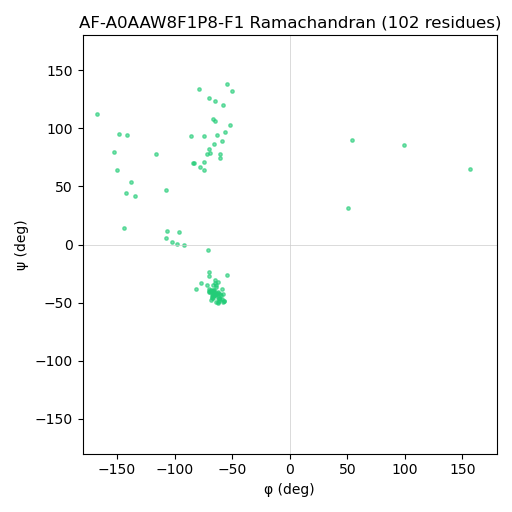8 O O . ALA A 1 82 ? 16.681 -1.094 -18.180 1.00 63.38 82 ALA A O 1
ATOM 579 N N . GLN A 1 83 ? 17.581 -1.380 -16.149 1.00 60.81 83 GLN A N 1
ATOM 580 C CA . GLN A 1 83 ? 18.922 -0.929 -16.540 1.00 60.81 83 GLN A CA 1
ATOM 581 C C . GLN A 1 83 ? 19.720 -2.008 -17.286 1.00 60.81 83 GLN A C 1
ATOM 583 O O . GLN A 1 83 ? 20.438 -1.661 -18.216 1.00 60.81 83 GLN A O 1
ATOM 588 N N . GLY A 1 84 ? 19.530 -3.294 -16.968 1.00 54.03 84 GLY A N 1
ATOM 589 C CA . GLY A 1 84 ? 20.218 -4.404 -17.646 1.00 54.03 84 GLY A CA 1
ATOM 590 C C . GLY A 1 84 ? 19.764 -4.678 -19.088 1.00 54.03 84 GLY A C 1
ATOM 591 O O . GLY A 1 84 ? 20.341 -5.529 -19.751 1.00 54.03 84 GLY A O 1
ATOM 592 N N . GLY A 1 85 ? 18.736 -3.978 -19.581 1.00 52.31 85 GLY A N 1
ATOM 593 C CA . GLY A 1 85 ? 18.240 -4.097 -20.959 1.00 52.31 85 GLY A CA 1
ATOM 594 C C . GLY A 1 85 ? 18.669 -2.968 -21.903 1.00 52.31 85 GLY A C 1
ATOM 595 O O . GLY A 1 85 ? 18.216 -2.947 -23.041 1.00 52.31 85 GLY A O 1
ATOM 596 N N . ARG A 1 86 ? 19.485 -2.000 -21.455 1.00 52.09 86 ARG A N 1
ATOM 597 C CA . ARG A 1 86 ? 19.888 -0.831 -22.271 1.00 52.09 86 ARG A CA 1
ATOM 598 C C . ARG A 1 86 ? 21.261 -0.954 -22.940 1.00 52.09 86 ARG A C 1
ATOM 600 O O . ARG A 1 86 ? 21.658 -0.043 -23.654 1.00 52.09 86 ARG A O 1
ATOM 607 N N . GLU A 1 87 ? 21.965 -2.065 -22.749 1.00 51.62 87 GLU A N 1
ATOM 608 C CA . GLU A 1 87 ? 23.311 -2.287 -23.305 1.00 51.62 87 GLU A CA 1
ATOM 609 C C . GLU A 1 87 ? 23.307 -3.083 -24.625 1.00 51.62 87 GLU A C 1
ATOM 611 O O . GLU A 1 87 ? 24.359 -3.483 -25.104 1.00 51.62 87 GLU A O 1
ATOM 616 N N . GLN A 1 88 ? 22.145 -3.304 -25.250 1.00 52.09 88 GLN A N 1
ATOM 617 C CA . GLN A 1 88 ? 22.031 -4.151 -26.444 1.00 52.09 88 GLN A CA 1
ATOM 618 C C . GLN A 1 88 ? 21.171 -3.516 -27.547 1.00 52.09 88 GLN A C 1
AT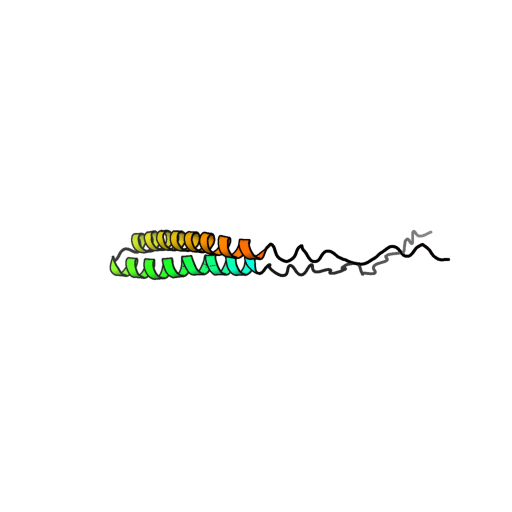OM 620 O O . GLN A 1 88 ? 20.362 -4.182 -28.168 1.00 52.09 88 GLN A O 1
ATOM 625 N N . GLU A 1 89 ? 21.317 -2.210 -27.787 1.00 52.12 89 GLU A N 1
ATOM 626 C CA . GLU A 1 89 ? 20.815 -1.578 -29.027 1.00 52.12 89 GLU A CA 1
ATOM 627 C C . GLU A 1 89 ? 21.738 -0.456 -29.547 1.00 52.12 89 GLU A C 1
ATOM 629 O O . GLU A 1 89 ? 21.369 0.308 -30.429 1.00 52.12 89 GLU A O 1
ATOM 634 N N . SER A 1 90 ? 22.975 -0.359 -29.041 1.00 49.44 90 SER A N 1
ATOM 635 C CA . SER A 1 90 ? 23.978 0.583 -29.573 1.00 49.44 90 SER A CA 1
ATOM 636 C C . SER A 1 90 ? 25.099 -0.096 -30.369 1.00 49.44 90 SER A C 1
ATOM 638 O O . SER A 1 90 ? 26.024 0.594 -30.789 1.00 49.44 90 SER A O 1
ATOM 640 N N . ASP A 1 91 ? 25.011 -1.412 -30.595 1.00 53.00 91 ASP A N 1
ATOM 641 C CA . ASP A 1 91 ? 26.028 -2.189 -31.328 1.00 53.00 91 ASP A CA 1
ATOM 642 C C . ASP A 1 91 ? 25.580 -2.615 -32.737 1.00 53.00 91 ASP A C 1
ATOM 644 O O . ASP A 1 91 ? 26.254 -3.383 -33.418 1.00 53.00 91 ASP A O 1
ATOM 648 N N . ALA A 1 92 ? 24.472 -2.056 -33.231 1.00 53.59 92 ALA A N 1
ATOM 649 C CA . ALA A 1 92 ? 24.255 -1.951 -34.669 1.00 53.59 92 ALA A CA 1
ATOM 650 C C . ALA A 1 92 ? 25.000 -0.707 -35.169 1.00 53.59 92 ALA A C 1
ATOM 652 O O . ALA A 1 92 ? 24.403 0.314 -35.512 1.00 53.59 92 ALA A O 1
ATOM 653 N N . ALA A 1 93 ? 26.332 -0.784 -35.160 1.00 54.84 93 ALA A N 1
ATOM 654 C CA . ALA A 1 93 ? 27.140 0.073 -36.010 1.00 54.84 93 ALA A CA 1
ATOM 655 C C . ALA A 1 93 ? 26.575 -0.030 -37.440 1.00 54.84 93 ALA A C 1
ATOM 657 O O . ALA A 1 93 ? 26.350 -1.155 -37.898 1.00 54.84 93 ALA A O 1
ATOM 658 N N . PRO A 1 94 ? 26.329 1.079 -38.163 1.00 53.09 94 PRO A N 1
ATOM 659 C CA . PRO A 1 94 ? 26.165 1.000 -39.604 1.00 53.09 94 PRO A CA 1
ATOM 660 C C . PRO A 1 94 ? 27.521 0.576 -40.179 1.00 53.09 94 PRO A C 1
ATOM 662 O O . PRO A 1 94 ? 28.382 1.399 -40.481 1.00 53.09 94 PRO A O 1
ATOM 665 N N . ALA A 1 95 ? 27.747 -0.734 -40.224 1.00 61.19 95 ALA A N 1
ATOM 666 C CA . ALA A 1 95 ? 28.714 -1.317 -4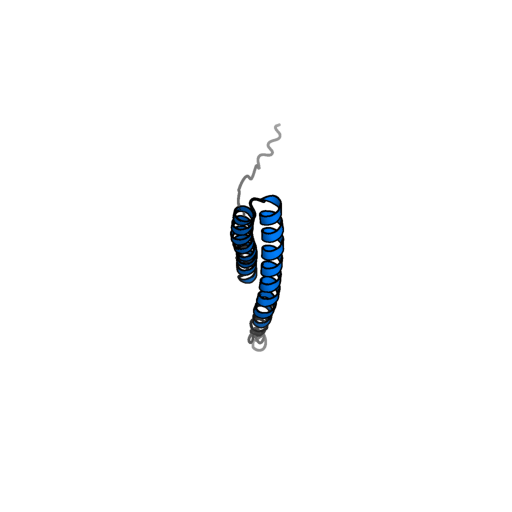1.122 1.00 61.19 95 ALA A CA 1
ATOM 667 C C . ALA A 1 95 ? 28.135 -1.163 -42.530 1.00 61.19 95 ALA A C 1
ATOM 669 O O . ALA A 1 95 ? 26.999 -1.561 -42.777 1.00 61.19 95 ALA A O 1
ATOM 670 N N . ASP A 1 96 ? 28.952 -0.567 -43.394 1.00 59.66 96 ASP A N 1
ATOM 671 C CA . ASP A 1 96 ? 28.824 -0.490 -44.850 1.00 59.66 96 ASP A CA 1
ATOM 672 C C . ASP A 1 96 ? 28.241 0.815 -45.407 1.00 59.66 96 ASP A C 1
ATOM 674 O O . ASP A 1 96 ? 27.079 0.897 -45.783 1.00 59.66 96 ASP A O 1
ATOM 678 N N . GLU A 1 97 ? 29.122 1.802 -45.605 1.00 57.62 97 GLU A N 1
ATOM 679 C CA . GLU A 1 97 ? 29.272 2.356 -46.958 1.00 57.62 97 GLU A CA 1
ATOM 680 C C . GLU A 1 97 ? 30.727 2.827 -47.180 1.00 57.62 97 GLU A C 1
ATOM 682 O O . GLU A 1 97 ? 31.103 3.922 -46.752 1.00 57.62 97 GLU A O 1
ATOM 687 N N . PRO A 1 98 ? 31.610 2.004 -47.779 1.00 64.69 98 PRO A N 1
ATOM 688 C CA . PRO A 1 98 ? 32.863 2.510 -48.326 1.00 64.69 98 PRO A CA 1
ATOM 689 C C . PRO A 1 98 ? 32.551 3.454 -49.498 1.00 64.69 98 PRO A C 1
ATOM 691 O O . PRO A 1 98 ? 31.876 3.068 -50.447 1.00 64.69 98 PRO A O 1
ATOM 694 N N . ASP A 1 99 ? 33.045 4.693 -49.407 1.00 64.31 99 ASP A N 1
ATOM 695 C CA . ASP A 1 99 ? 32.982 5.746 -50.433 1.00 64.31 99 ASP A CA 1
ATOM 696 C C . ASP A 1 99 ? 33.678 5.251 -51.717 1.00 64.31 99 ASP A C 1
ATOM 698 O O . ASP A 1 99 ? 34.888 5.412 -51.893 1.00 64.31 99 ASP A O 1
ATOM 702 N N . ASP A 1 100 ? 32.921 4.603 -52.609 1.00 62.09 100 ASP A N 1
ATOM 703 C CA . ASP A 1 100 ? 33.352 4.203 -53.953 1.00 62.09 100 ASP A CA 1
ATOM 704 C C . ASP A 1 100 ? 33.417 5.425 -54.885 1.00 62.09 100 ASP A C 1
ATOM 706 O O . ASP A 1 100 ? 32.689 5.572 -55.865 1.00 62.09 100 ASP A O 1
ATOM 710 N N . ARG A 1 101 ? 34.314 6.356 -54.550 1.00 62.09 101 ARG A N 1
ATOM 711 C CA . ARG A 1 101 ? 34.786 7.415 -55.453 1.00 62.09 101 ARG A CA 1
ATOM 712 C C . ARG A 1 101 ? 36.215 7.145 -55.895 1.00 62.09 101 ARG A C 1
ATOM 714 O O . ARG A 1 101 ? 37.079 8.019 -55.870 1.00 62.09 101 ARG A O 1
ATOM 721 N N . SER A 1 102 ? 36.470 5.905 -56.302 1.00 56.94 102 SER A N 1
ATOM 722 C CA . SER A 1 102 ? 37.725 5.486 -56.927 1.00 56.94 102 SER A CA 1
ATOM 723 C C . SER A 1 102 ? 37.487 4.548 -58.115 1.00 56.94 102 SER A C 1
ATOM 725 O O 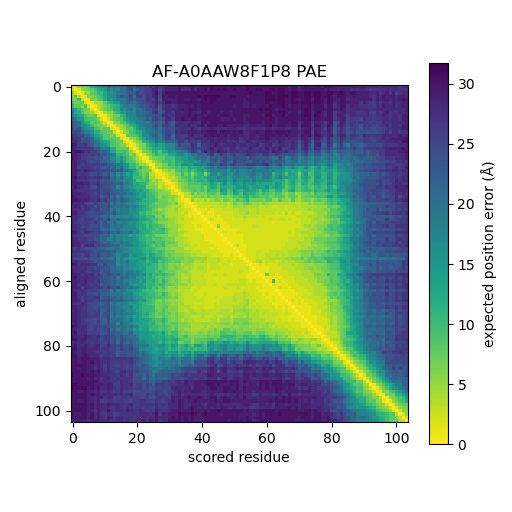. SER A 1 102 ? 38.090 3.487 -58.178 1.00 56.94 102 SER A O 1
ATOM 727 N N . ALA A 1 103 ? 36.663 4.956 -59.087 1.00 50.94 103 ALA A N 1
ATOM 728 C CA . ALA A 1 103 ? 36.788 4.525 -60.486 1.00 50.94 103 ALA A CA 1
ATOM 729 C C . ALA A 1 103 ? 35.907 5.385 -61.411 1.00 50.94 103 ALA A C 1
ATOM 731 O O . ALA A 1 103 ? 34.682 5.295 -61.360 1.00 50.94 103 ALA A O 1
ATOM 732 N N . GLY A 1 104 ? 36.529 6.192 -62.278 1.00 46.38 104 GLY A N 1
ATOM 733 C CA . GLY A 1 104 ? 35.857 6.943 -63.345 1.00 46.38 104 GLY A CA 1
ATOM 734 C C . GLY A 1 104 ? 36.602 8.196 -63.755 1.00 46.38 104 GLY A C 1
ATOM 735 O O . GLY A 1 104 ? 36.120 9.286 -63.384 1.00 46.38 104 GLY A O 1
#

Foldseek 3Di:
DDPDPPDPPPDDDDVPPPPVPVVPPPVNVVLVVLLVVLLVQLLVQLVVVCVVVVHNPRSNVRSRVRSVVSSVVVVVVVVVVVVVPPPPPPPPDPDDDDPPPPDD